Protein AF-A0A0F6W5H5-F1 (afdb_monomer)

Nearest PDB structures (foldseek):
  6rz8-assembly1_A  TM=3.008E-01  e=1.211E+00  Homo sapiens
  2bnl-assembly3_F  TM=2.979E-01  e=2.587E+00  Bacillus subtilis
  9jpk-assembly1_B  TM=2.861E-01  e=2.008E+00  Achromobacter denitrificans

pLDDT: mean 87.02, std 9.02, range [61.38, 96.31]

Secondary structure (DSSP, 8-state):
--HHHHHHHHHIIIIIHHHHHHHTTPPTT----HHHHHHHHHHHHSBGGGB-HHHHHHHHHHHHHHHS--THHHHHHHHHHHHHTTHHHHHTT-HHHHHHHHHHHHHHHHHHHHHHHHTT-

Foldseek 3Di:
DDPLLVLLVVLLVQQLCLLQVLLVVDDVPDQQDPVSLVSNLCSAQQTDPGHGSLVVLCVSVVVNCVVPNDVLSVVLNVLSVLLVVLNVVSVVVNRVSSSSSSVSSNVNSVSSVVSNVVSVD

Solvent-accessible surface area (backbone atoms only — not comparable to full-atom values): 6358 Å² total; per-residue (Å²): 133,57,68,59,36,51,37,31,47,46,44,26,54,61,31,19,48,39,38,19,54,49,26,72,75,53,57,90,92,55,85,74,50,74,67,58,46,52,50,38,48,38,28,37,56,46,18,80,96,62,36,34,35,56,60,57,42,53,71,44,47,54,63,30,41,75,76,56,71,55,74,66,56,55,55,40,49,51,43,39,52,58,38,61,73,31,48,68,47,36,73,73,62,36,65,68,40,45,51,49,40,33,52,43,23,43,53,38,26,54,52,32,48,51,57,28,49,71,55,71,110

Structure (mmCIF, N/CA/C/O backbone):
data_AF-A0A0F6W5H5-F1
#
_entry.id   AF-A0A0F6W5H5-F1
#
loop_
_atom_site.group_PDB
_atom_site.id
_atom_site.type_symbol
_atom_site.label_atom_id
_atom_site.label_alt_id
_atom_site.label_comp_id
_atom_site.label_asym_id
_atom_site.label_entity_id
_atom_site.label_seq_id
_atom_site.pdbx_PDB_ins_code
_atom_site.Cartn_x
_atom_site.Cartn_y
_atom_site.Cartn_z
_atom_site.occupancy
_atom_site.B_iso_or_equiv
_atom_site.auth_seq_id
_atom_site.auth_comp_id
_atom_site.auth_asym_id
_atom_site.auth_atom_id
_atom_site.pdbx_PDB_model_num
ATOM 1 N N . MET A 1 1 ? 12.847 9.342 -21.394 1.00 69.50 1 MET A N 1
ATOM 2 C CA . MET A 1 1 ? 12.578 8.715 -20.077 1.00 69.50 1 MET A CA 1
ATOM 3 C C . MET A 1 1 ? 12.317 7.238 -20.320 1.00 69.50 1 MET A C 1
ATOM 5 O O . MET A 1 1 ? 11.461 6.953 -21.146 1.00 69.50 1 MET A O 1
ATOM 9 N N . SER A 1 2 ? 13.074 6.326 -19.696 1.00 90.38 2 SER A N 1
ATOM 10 C CA . SER A 1 2 ? 12.871 4.879 -19.885 1.00 90.38 2 SER A CA 1
ATOM 11 C C . SER A 1 2 ? 11.501 4.439 -19.359 1.00 90.38 2 SER A C 1
ATOM 13 O O . SER A 1 2 ? 10.934 5.073 -18.464 1.00 90.38 2 SER A O 1
ATOM 15 N N . GLU A 1 3 ? 10.959 3.352 -19.906 1.00 91.81 3 GLU A N 1
ATOM 16 C CA . GLU A 1 3 ? 9.664 2.824 -19.472 1.00 91.81 3 GLU A CA 1
ATOM 17 C C . GLU A 1 3 ? 9.679 2.396 -17.997 1.00 91.81 3 GLU A C 1
ATOM 19 O O . GLU A 1 3 ? 8.769 2.755 -17.252 1.00 91.81 3 GLU A O 1
ATOM 24 N N . ALA A 1 4 ? 10.758 1.751 -17.542 1.00 91.62 4 ALA A N 1
ATOM 25 C CA . ALA A 1 4 ? 10.950 1.402 -16.134 1.00 91.62 4 ALA A CA 1
ATOM 26 C C . ALA A 1 4 ? 10.918 2.636 -15.213 1.00 91.62 4 ALA A C 1
ATOM 28 O O . ALA A 1 4 ? 10.286 2.610 -14.157 1.00 91.62 4 ALA A O 1
ATOM 29 N N . ARG A 1 5 ? 11.541 3.750 -15.627 1.00 91.56 5 ARG A N 1
ATOM 30 C CA . ARG A 1 5 ? 11.510 5.020 -14.884 1.00 91.56 5 ARG A CA 1
ATOM 31 C C . ARG A 1 5 ? 10.101 5.604 -14.822 1.00 91.56 5 ARG A C 1
ATOM 33 O O . ARG A 1 5 ? 9.686 6.073 -13.765 1.00 91.56 5 ARG A O 1
ATOM 40 N N . ARG A 1 6 ? 9.354 5.554 -15.931 1.00 94.50 6 ARG A N 1
ATOM 41 C CA . ARG A 1 6 ? 7.955 6.005 -15.981 1.00 94.50 6 ARG A CA 1
ATOM 42 C C . ARG A 1 6 ? 7.082 5.177 -15.035 1.00 94.50 6 ARG A C 1
ATOM 44 O O . ARG A 1 6 ? 6.389 5.759 -14.212 1.00 94.50 6 ARG A O 1
ATOM 51 N N . LEU A 1 7 ? 7.160 3.848 -15.110 1.00 94.50 7 LEU A N 1
ATOM 52 C CA . LEU A 1 7 ? 6.382 2.938 -14.262 1.00 94.50 7 LEU A CA 1
ATOM 53 C C . LEU A 1 7 ? 6.707 3.110 -12.774 1.00 94.50 7 LEU A C 1
ATOM 55 O O . LEU A 1 7 ? 5.791 3.194 -11.961 1.00 94.50 7 LEU A O 1
ATOM 59 N N . ALA A 1 8 ? 7.987 3.238 -12.413 1.00 92.69 8 ALA A N 1
ATOM 60 C CA . ALA A 1 8 ? 8.395 3.485 -11.030 1.00 92.69 8 ALA A CA 1
ATOM 61 C C . ALA A 1 8 ? 7.881 4.838 -10.499 1.00 92.69 8 ALA A C 1
ATOM 63 O O . ALA A 1 8 ? 7.394 4.919 -9.370 1.00 92.69 8 ALA A O 1
ATOM 64 N N . ALA A 1 9 ? 7.925 5.895 -11.319 1.00 93.06 9 ALA A N 1
ATOM 65 C CA . ALA A 1 9 ? 7.360 7.193 -10.957 1.00 93.06 9 ALA A CA 1
ATOM 66 C C . ALA A 1 9 ? 5.830 7.133 -10.797 1.00 93.06 9 ALA A C 1
ATOM 68 O O . ALA A 1 9 ? 5.291 7.718 -9.855 1.00 93.06 9 ALA A O 1
ATOM 69 N N . THR A 1 10 ? 5.134 6.398 -11.672 1.00 92.50 10 THR A N 1
ATOM 70 C CA . THR A 1 10 ? 3.685 6.178 -11.566 1.00 92.50 10 THR A CA 1
ATOM 71 C C . THR A 1 10 ? 3.328 5.366 -10.321 1.00 92.50 10 THR A C 1
ATOM 73 O O . THR A 1 10 ? 2.393 5.744 -9.628 1.00 92.50 10 THR A O 1
ATOM 76 N N . LEU A 1 11 ? 4.089 4.325 -9.966 1.00 91.81 11 LEU A N 1
ATOM 77 C CA . LEU A 1 11 ? 3.885 3.566 -8.722 1.00 91.81 11 LEU A CA 1
ATOM 78 C C . LEU A 1 11 ? 4.007 4.450 -7.479 1.00 91.81 11 LEU A C 1
ATOM 80 O O . LEU A 1 11 ? 3.132 4.434 -6.613 1.00 91.81 11 LEU A O 1
ATOM 84 N N . LEU A 1 12 ? 5.068 5.255 -7.396 1.00 93.06 12 LEU A N 1
ATOM 85 C CA . LEU A 1 12 ? 5.236 6.193 -6.288 1.00 93.06 12 LEU A CA 1
ATOM 86 C C . LEU A 1 12 ? 4.068 7.187 -6.216 1.00 93.06 12 LEU A C 1
ATOM 88 O O . LEU A 1 12 ? 3.624 7.528 -5.124 1.00 93.06 12 LEU A O 1
ATOM 92 N N . HIS A 1 13 ? 3.578 7.663 -7.360 1.00 88.75 13 HIS A N 1
ATOM 93 C CA . HIS A 1 13 ? 2.485 8.626 -7.413 1.00 88.75 13 HIS A CA 1
ATOM 94 C C . HIS A 1 13 ? 1.126 8.013 -7.048 1.00 88.75 13 HIS A C 1
ATOM 96 O O . HIS A 1 13 ? 0.442 8.541 -6.178 1.00 88.75 13 HIS A O 1
ATOM 102 N N . ASP A 1 14 ? 0.742 6.919 -7.699 1.00 88.69 14 ASP A N 1
ATOM 103 C CA . ASP A 1 14 ? -0.606 6.348 -7.617 1.00 88.69 14 ASP A CA 1
ATOM 104 C C . ASP A 1 14 ? -0.799 5.462 -6.382 1.00 88.69 14 ASP A C 1
ATOM 106 O O . ASP A 1 14 ? -1.921 5.330 -5.903 1.00 88.69 14 ASP A O 1
ATOM 110 N N . VAL A 1 15 ? 0.280 4.878 -5.853 1.00 87.06 15 VAL A N 1
ATOM 111 C CA . VAL A 1 15 ? 0.230 3.999 -4.677 1.00 87.06 15 VAL A CA 1
ATOM 112 C C . VAL A 1 15 ? 0.912 4.673 -3.496 1.00 87.06 15 VAL A C 1
ATOM 114 O O . VAL A 1 15 ? 0.258 4.971 -2.501 1.00 87.06 15 VAL A O 1
ATOM 117 N N . GLY A 1 16 ? 2.207 4.982 -3.614 1.00 84.56 16 GLY A N 1
ATOM 118 C CA . GLY A 1 16 ? 3.007 5.484 -2.491 1.00 84.56 16 GLY A CA 1
ATOM 119 C C . GLY A 1 16 ? 2.452 6.768 -1.871 1.00 84.56 16 GLY A C 1
ATOM 120 O O . GLY A 1 16 ? 2.199 6.815 -0.670 1.00 84.56 16 GLY A O 1
ATOM 121 N N . LYS A 1 17 ? 2.215 7.805 -2.684 1.00 84.06 17 LYS A N 1
ATOM 122 C CA . LYS A 1 17 ? 1.700 9.092 -2.193 1.00 84.06 17 LYS A CA 1
ATOM 123 C C . LYS A 1 17 ? 0.298 8.980 -1.608 1.00 84.06 17 LYS A C 1
ATOM 125 O O . LYS A 1 17 ? 0.042 9.640 -0.610 1.00 84.06 17 LYS A O 1
ATOM 130 N N . TYR A 1 18 ? -0.596 8.202 -2.220 1.00 80.56 18 TYR A N 1
ATOM 131 C CA . TYR A 1 18 ? -1.971 8.078 -1.733 1.00 80.56 18 TYR A CA 1
ATOM 132 C C . TYR A 1 18 ? -2.016 7.309 -0.420 1.00 80.56 18 TYR A C 1
ATOM 134 O O . TYR A 1 18 ? -2.477 7.858 0.574 1.00 80.56 18 TYR A O 1
ATOM 142 N N . VAL A 1 19 ? -1.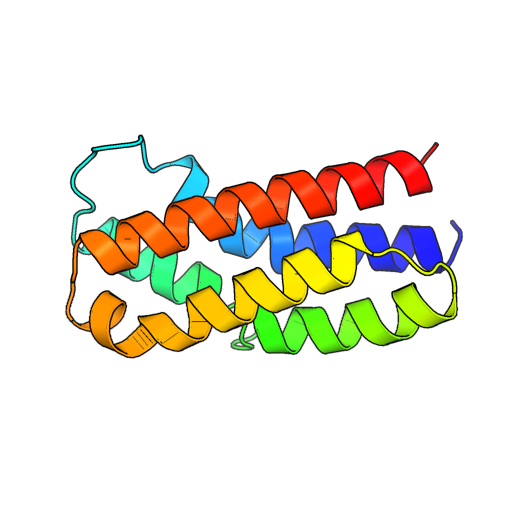422 6.116 -0.379 1.00 79.56 19 VAL A N 1
ATOM 143 C CA . VAL A 1 19 ? -1.421 5.256 0.809 1.00 79.56 19 VAL A CA 1
ATOM 144 C C . VAL A 1 19 ? -0.739 5.936 2.001 1.00 79.56 19 VAL A C 1
ATOM 146 O O . VAL A 1 19 ? -1.218 5.830 3.128 1.00 79.56 19 VAL A O 1
ATOM 149 N N . ALA A 1 20 ? 0.345 6.689 1.777 1.00 79.69 20 ALA A N 1
ATOM 150 C CA . ALA A 1 20 ? 1.046 7.368 2.864 1.00 79.69 20 ALA A CA 1
ATOM 151 C C . ALA A 1 20 ? 0.534 8.777 3.192 1.00 79.69 20 ALA A C 1
ATOM 153 O O . ALA A 1 20 ? 0.940 9.325 4.216 1.00 79.69 20 ALA A O 1
ATOM 154 N N . ARG A 1 21 ? -0.357 9.381 2.390 1.00 82.25 21 ARG A N 1
ATOM 155 C CA . ARG A 1 21 ? -0.826 10.763 2.604 1.00 82.25 21 ARG A CA 1
ATOM 156 C C . ARG A 1 21 ? -1.371 10.964 4.011 1.00 82.25 21 ARG A C 1
ATOM 158 O O . ARG A 1 21 ? -0.915 11.863 4.715 1.00 82.25 21 ARG A O 1
ATOM 165 N N . THR A 1 22 ? -2.306 10.117 4.427 1.00 70.06 22 THR A N 1
ATOM 166 C CA . THR A 1 22 ? -2.851 10.191 5.784 1.00 70.06 22 THR A CA 1
ATOM 167 C C . THR A 1 22 ? -1.898 9.581 6.814 1.00 70.06 22 THR A C 1
ATOM 169 O O . THR A 1 22 ? -1.742 10.134 7.899 1.00 70.06 22 THR A O 1
ATOM 172 N N . ALA A 1 23 ? -1.166 8.519 6.464 1.00 76.62 23 ALA A N 1
ATOM 173 C CA . ALA A 1 23 ? -0.226 7.874 7.381 1.00 76.62 23 ALA A CA 1
ATOM 174 C C . ALA A 1 23 ? 0.927 8.788 7.843 1.00 76.62 23 ALA A C 1
ATOM 176 O O . ALA A 1 23 ? 1.394 8.658 8.970 1.00 76.62 23 ALA A O 1
ATOM 177 N N . ARG A 1 24 ? 1.371 9.743 7.014 1.00 76.50 24 ARG A N 1
ATOM 178 C CA . ARG A 1 24 ? 2.398 10.739 7.382 1.00 76.50 24 ARG A CA 1
ATOM 179 C C . ARG A 1 24 ? 1.927 11.744 8.430 1.00 76.50 24 ARG A C 1
ATOM 181 O O . ARG A 1 24 ? 2.761 12.326 9.116 1.00 76.50 24 ARG A O 1
ATOM 188 N N . ASN A 1 25 ? 0.617 11.954 8.539 1.00 70.12 25 ASN A N 1
ATOM 189 C CA . ASN A 1 25 ? 0.031 12.863 9.522 1.00 70.12 25 ASN A CA 1
ATOM 190 C C . ASN A 1 25 ? -0.212 12.179 10.874 1.00 70.12 25 ASN A C 1
ATOM 192 O O . ASN A 1 25 ? -0.536 12.854 11.848 1.00 70.12 25 ASN A O 1
ATOM 196 N N . LEU A 1 26 ? -0.034 10.858 10.944 1.00 69.50 26 LEU A N 1
ATOM 197 C CA . LEU A 1 26 ? -0.192 10.073 12.158 1.00 69.50 26 LEU A CA 1
ATOM 198 C C . LEU A 1 26 ? 1.166 9.891 12.836 1.00 69.50 26 LEU A C 1
ATOM 200 O O . LEU A 1 26 ? 2.082 9.289 12.273 1.00 69.50 26 LEU A O 1
ATOM 204 N N . ARG A 1 27 ? 1.304 10.411 14.059 1.00 65.88 27 ARG A N 1
ATOM 205 C CA . ARG A 1 27 ? 2.463 10.104 14.905 1.00 65.88 27 ARG A CA 1
ATOM 206 C C . ARG A 1 27 ? 2.296 8.717 15.518 1.00 65.88 27 ARG A C 1
ATOM 208 O O . ARG A 1 27 ? 1.181 8.293 15.825 1.00 65.88 27 ARG A O 1
ATOM 215 N N . ASP A 1 28 ? 3.407 8.023 15.740 1.00 65.12 28 ASP A N 1
ATOM 216 C CA . ASP A 1 28 ? 3.378 6.748 16.456 1.00 65.12 28 ASP A CA 1
ATOM 217 C C . ASP A 1 28 ? 2.799 6.952 17.864 1.00 65.12 28 ASP A C 1
ATOM 219 O O . ASP A 1 28 ? 3.200 7.865 18.585 1.00 65.12 28 ASP A O 1
ATOM 223 N N . GLY A 1 29 ? 1.817 6.126 18.233 1.00 62.44 29 GLY A N 1
ATOM 224 C CA . GLY A 1 29 ? 1.123 6.214 19.523 1.00 62.44 29 GLY A CA 1
ATOM 225 C C . GLY A 1 29 ? 0.061 7.316 19.624 1.00 62.44 29 GLY A C 1
ATOM 226 O O . GLY A 1 29 ? -0.584 7.432 20.663 1.00 62.44 29 GLY A O 1
ATOM 227 N N . GLN A 1 30 ? -0.163 8.108 18.571 1.00 69.44 30 GLN A N 1
ATOM 228 C CA . GLN A 1 30 ? -1.262 9.069 18.547 1.00 69.44 30 GLN A CA 1
ATOM 229 C C . GLN A 1 30 ? -2.593 8.339 18.345 1.00 69.44 30 GLN A C 1
ATOM 231 O O . GLN A 1 30 ? -2.713 7.495 17.455 1.00 69.44 30 GLN A O 1
ATOM 236 N N . MET A 1 31 ? -3.601 8.679 19.155 1.00 69.12 31 MET A N 1
ATOM 237 C CA . MET A 1 31 ? -4.964 8.219 18.897 1.00 69.12 31 MET A CA 1
ATOM 238 C C . MET A 1 31 ? -5.418 8.727 17.531 1.00 69.12 31 MET A C 1
ATOM 240 O O . MET A 1 31 ? -5.351 9.923 17.242 1.00 69.12 31 MET A O 1
ATOM 244 N N . ILE A 1 32 ? -5.869 7.796 16.700 1.00 72.69 32 ILE A N 1
ATOM 245 C CA . ILE A 1 32 ? -6.429 8.086 15.388 1.00 72.69 32 ILE A CA 1
ATOM 246 C C . ILE A 1 32 ? -7.900 8.405 15.626 1.00 72.69 32 ILE A C 1
ATOM 248 O O . ILE A 1 32 ? -8.679 7.512 15.954 1.00 72.69 32 ILE A O 1
ATOM 252 N N . ASP A 1 33 ? -8.271 9.681 15.526 1.00 78.88 33 ASP A N 1
ATOM 253 C CA . ASP A 1 33 ? -9.680 10.056 15.600 1.00 78.88 33 ASP A CA 1
ATOM 254 C C . ASP A 1 33 ? -10.459 9.537 14.376 1.00 78.88 33 ASP A C 1
ATOM 256 O O . ASP A 1 33 ? -9.887 9.125 13.360 1.00 78.88 33 ASP A O 1
ATOM 260 N N . GLY A 1 34 ? -11.792 9.546 14.468 1.00 77.69 34 GLY A N 1
ATOM 261 C CA . GLY A 1 34 ? -12.655 9.009 13.414 1.00 77.69 34 GLY A CA 1
ATOM 262 C C . GLY A 1 34 ? -12.485 9.698 12.055 1.00 77.69 34 GLY A C 1
ATOM 263 O O . GLY A 1 34 ? -12.671 9.057 11.018 1.00 77.69 34 GLY A O 1
ATOM 264 N N . LEU A 1 35 ? -12.078 10.973 12.029 1.00 81.44 35 LEU A N 1
ATOM 265 C CA . LEU A 1 35 ? -11.841 11.699 10.785 1.00 81.44 35 LEU A CA 1
ATOM 266 C C . LEU A 1 35 ? -10.558 11.200 10.114 1.00 81.44 35 LEU A C 1
ATOM 268 O O . LEU A 1 35 ? -10.600 10.821 8.942 1.00 81.44 35 LEU A O 1
ATOM 272 N N . PHE A 1 36 ? -9.448 11.114 10.852 1.00 79.88 36 PHE A N 1
ATOM 273 C CA . PHE A 1 36 ? -8.195 10.567 10.328 1.00 79.88 36 PHE A CA 1
ATOM 274 C C . PHE A 1 36 ? -8.328 9.097 9.927 1.00 79.88 36 PHE A C 1
ATOM 276 O O . PHE A 1 36 ? -7.784 8.706 8.894 1.00 79.88 36 PHE A O 1
ATOM 283 N N . ALA A 1 37 ? -9.088 8.298 10.682 1.00 80.44 37 ALA A N 1
ATOM 284 C CA . ALA A 1 37 ? -9.391 6.920 10.309 1.00 80.44 37 ALA A CA 1
ATOM 285 C C . ALA A 1 37 ? -10.119 6.870 8.958 1.00 80.44 37 ALA A C 1
ATOM 287 O O . ALA A 1 37 ? -9.676 6.178 8.045 1.00 80.44 37 ALA A O 1
ATOM 288 N N . SER A 1 38 ? -11.180 7.665 8.778 1.00 83.88 38 SER A N 1
ATOM 289 C CA . SER A 1 38 ? -11.933 7.699 7.516 1.00 83.88 38 SER A CA 1
ATOM 290 C C . SER A 1 38 ? -11.079 8.136 6.317 1.00 83.88 38 SER A C 1
ATOM 292 O O . SER A 1 38 ? -11.171 7.545 5.239 1.00 83.88 38 SER A O 1
ATOM 294 N N . MET A 1 39 ? -10.195 9.121 6.510 1.00 84.88 39 MET A N 1
ATOM 295 C CA . MET A 1 39 ? -9.276 9.588 5.472 1.00 84.88 39 MET A CA 1
ATOM 296 C C . MET A 1 39 ? -8.238 8.525 5.111 1.00 84.88 39 MET A C 1
ATOM 298 O O . MET A 1 39 ? -7.998 8.299 3.928 1.00 84.88 39 MET A O 1
ATOM 302 N N . LEU A 1 40 ? -7.672 7.832 6.105 1.00 83.00 40 LEU A N 1
ATOM 303 C CA . LEU A 1 40 ? -6.713 6.747 5.889 1.00 83.00 40 LEU A CA 1
ATOM 304 C C . LEU A 1 40 ? -7.352 5.593 5.116 1.00 83.00 40 LEU A C 1
ATOM 306 O O . LEU A 1 40 ? -6.765 5.085 4.164 1.00 83.00 40 LEU A O 1
ATOM 310 N N . LEU A 1 41 ? -8.567 5.200 5.501 1.00 85.38 41 LEU A N 1
ATOM 311 C CA . LEU A 1 41 ? -9.305 4.134 4.832 1.00 85.38 41 LEU A CA 1
ATOM 312 C C . LEU A 1 41 ? -9.620 4.505 3.380 1.00 85.38 41 LEU A C 1
ATOM 314 O O . LEU A 1 41 ? -9.419 3.683 2.491 1.00 85.38 41 LEU A O 1
ATOM 318 N N . ARG A 1 42 ? -10.037 5.747 3.111 1.00 86.06 42 ARG A N 1
ATOM 319 C CA . ARG A 1 42 ? -10.242 6.236 1.740 1.00 86.06 42 ARG A CA 1
ATOM 320 C C . ARG A 1 42 ? -8.937 6.240 0.938 1.00 86.06 42 ARG A C 1
ATOM 322 O O . ARG A 1 42 ? -8.908 5.780 -0.195 1.00 86.06 42 ARG A O 1
ATOM 329 N N . ASP A 1 43 ? -7.843 6.689 1.541 1.00 83.38 43 ASP A N 1
ATOM 330 C CA . ASP A 1 43 ? -6.516 6.743 0.917 1.00 83.38 43 ASP A CA 1
ATOM 331 C C . ASP A 1 43 ? -5.933 5.373 0.546 1.00 83.38 43 ASP A C 1
ATOM 333 O O . ASP A 1 43 ? -5.040 5.299 -0.298 1.00 83.38 43 ASP A O 1
ATOM 337 N N . VAL A 1 44 ? -6.425 4.301 1.166 1.00 80.94 44 VAL A N 1
ATOM 338 C CA . VAL A 1 44 ? -5.959 2.924 0.965 1.00 80.94 44 VAL A CA 1
ATOM 339 C C . VAL A 1 44 ? -6.935 2.109 0.112 1.00 80.94 44 VAL A C 1
ATOM 341 O O . VAL A 1 44 ? -6.521 1.404 -0.815 1.00 80.94 44 VAL A O 1
ATOM 344 N N . TYR A 1 45 ? -8.229 2.198 0.414 1.00 79.50 45 TYR A N 1
ATOM 345 C CA . TYR A 1 45 ? -9.269 1.353 -0.176 1.00 79.50 45 TYR A CA 1
ATOM 346 C C . TYR A 1 45 ? -10.032 2.029 -1.317 1.00 79.50 45 TYR A C 1
ATOM 348 O O . TYR A 1 45 ? -10.616 1.335 -2.146 1.00 79.50 45 TYR A O 1
ATOM 356 N N . GLU A 1 46 ? -9.989 3.358 -1.399 1.00 76.50 46 GLU A N 1
ATOM 357 C CA . GLU A 1 46 ? -10.657 4.180 -2.415 1.00 76.50 46 GLU A CA 1
ATOM 358 C C . GLU A 1 46 ? -9.628 5.099 -3.111 1.00 76.50 46 GLU A C 1
ATOM 360 O O . GLU A 1 46 ? -9.831 6.308 -3.250 1.00 76.50 46 GLU A O 1
ATOM 365 N N . THR A 1 47 ? -8.488 4.535 -3.528 1.00 68.75 47 THR A N 1
ATOM 366 C CA . THR A 1 47 ? -7.394 5.268 -4.202 1.00 68.75 47 THR A CA 1
ATOM 367 C C . THR A 1 47 ? -7.805 5.796 -5.586 1.00 68.75 47 THR A C 1
ATOM 369 O O . THR A 1 47 ? -8.985 5.819 -5.930 1.00 68.75 47 THR A O 1
ATOM 372 N N . TYR A 1 48 ? -6.855 6.285 -6.396 1.00 61.38 48 TYR A N 1
ATOM 373 C CA . TYR A 1 48 ? -7.108 6.960 -7.678 1.00 61.38 48 TYR A CA 1
ATOM 374 C C . TYR A 1 48 ? -8.226 6.291 -8.509 1.00 61.38 48 TYR A C 1
ATOM 376 O O . TYR A 1 48 ? -8.086 5.160 -8.968 1.00 61.38 48 TYR A O 1
ATOM 384 N N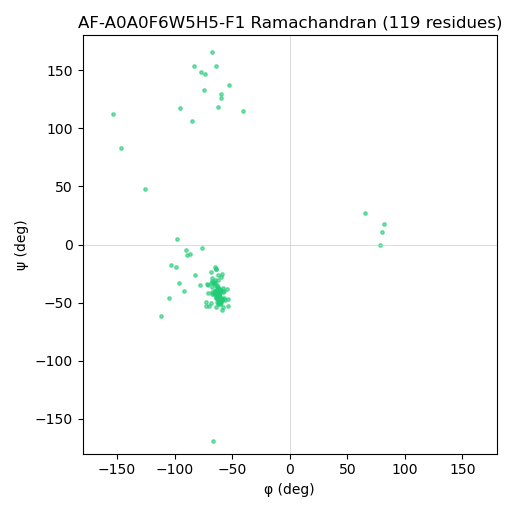 . ARG A 1 49 ? -9.334 7.025 -8.712 1.00 67.00 49 ARG A N 1
ATOM 385 C CA . ARG A 1 49 ? -10.560 6.587 -9.419 1.00 67.00 49 ARG A CA 1
ATOM 386 C C . ARG A 1 49 ? -11.360 5.457 -8.745 1.00 67.00 49 A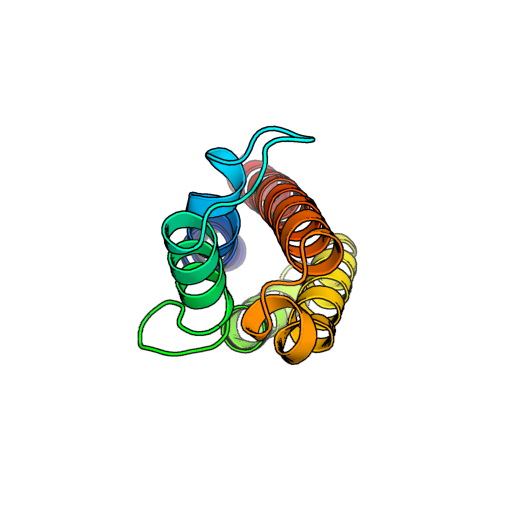RG A C 1
ATOM 388 O O . ARG A 1 49 ? -12.075 4.735 -9.431 1.00 67.00 49 ARG A O 1
ATOM 395 N N . GLY A 1 50 ? -11.278 5.319 -7.422 1.00 70.81 50 GLY A N 1
ATOM 396 C CA . GLY A 1 50 ? -12.032 4.322 -6.653 1.00 70.81 50 GLY A CA 1
ATOM 397 C C . GLY A 1 50 ? -11.422 2.918 -6.676 1.00 70.81 50 GLY A C 1
ATOM 398 O O . GLY A 1 50 ? -12.071 1.966 -6.253 1.00 70.81 50 GLY A O 1
ATOM 399 N N . ALA A 1 51 ? -10.189 2.773 -7.171 1.00 80.00 51 ALA A N 1
ATOM 400 C CA . ALA A 1 51 ? -9.467 1.506 -7.141 1.00 80.00 51 ALA A CA 1
ATOM 401 C C . ALA A 1 51 ? -8.781 1.295 -5.785 1.00 80.00 51 ALA A C 1
ATOM 403 O O . ALA A 1 51 ? -8.397 2.250 -5.115 1.00 80.00 51 ALA A O 1
ATOM 404 N N . ARG A 1 52 ? -8.547 0.043 -5.393 1.00 88.00 52 ARG A N 1
ATOM 405 C CA . ARG A 1 52 ? -7.710 -0.273 -4.226 1.00 88.00 52 ARG A CA 1
ATOM 406 C C . ARG A 1 52 ? -6.234 -0.049 -4.544 1.00 88.00 52 ARG A C 1
ATOM 408 O O . ARG A 1 52 ? -5.796 -0.333 -5.661 1.00 88.00 52 ARG A O 1
ATOM 415 N N . ALA A 1 53 ? -5.456 0.369 -3.546 1.00 88.56 53 ALA A N 1
ATOM 416 C CA . ALA A 1 53 ? -4.012 0.543 -3.693 1.00 88.56 53 ALA A CA 1
ATOM 417 C C . ALA A 1 53 ? -3.322 -0.752 -4.153 1.00 88.56 53 ALA A C 1
ATOM 419 O O . ALA A 1 53 ? -2.441 -0.717 -5.010 1.00 88.56 53 ALA A O 1
ATOM 420 N N . SER A 1 54 ? -3.759 -1.897 -3.619 1.00 91.38 54 SER A N 1
ATOM 421 C CA . SER A 1 54 ? -3.268 -3.230 -3.982 1.00 91.38 54 SER A CA 1
ATOM 422 C C . SER A 1 54 ? -3.546 -3.582 -5.443 1.00 91.38 54 SER A C 1
ATOM 424 O O . SER A 1 54 ? -2.642 -4.024 -6.150 1.00 91.38 54 SER A O 1
ATOM 426 N N . ALA A 1 55 ? -4.758 -3.313 -5.930 1.00 91.69 55 ALA A N 1
ATOM 427 C CA . ALA A 1 55 ? -5.112 -3.524 -7.332 1.00 91.69 55 ALA A CA 1
ATOM 428 C C . ALA A 1 55 ? -4.265 -2.640 -8.259 1.00 91.69 55 ALA A C 1
ATOM 430 O O . ALA A 1 55 ? -3.647 -3.134 -9.204 1.00 91.69 55 ALA A O 1
ATOM 431 N N . ARG A 1 56 ? -4.159 -1.343 -7.939 1.00 91.31 56 ARG A N 1
ATOM 432 C CA . ARG A 1 56 ? -3.371 -0.395 -8.732 1.00 91.31 56 ARG A CA 1
ATOM 433 C C . ARG A 1 56 ? -1.879 -0.730 -8.731 1.00 91.31 56 ARG A C 1
ATOM 435 O O . ARG A 1 56 ? -1.203 -0.554 -9.744 1.00 91.31 56 ARG A O 1
ATOM 442 N N . PHE A 1 57 ? -1.365 -1.230 -7.610 1.00 94.06 57 PHE A N 1
ATOM 443 C CA . PHE A 1 57 ? 0.002 -1.717 -7.513 1.00 94.06 57 PHE A CA 1
ATOM 444 C C . PHE A 1 57 ? 0.253 -2.876 -8.479 1.00 94.06 57 PHE A C 1
ATOM 446 O O . PHE A 1 57 ? 1.207 -2.804 -9.246 1.00 94.06 57 PHE A O 1
ATOM 453 N N . GLU A 1 58 ? -0.595 -3.908 -8.504 1.00 94.00 58 GLU A N 1
ATOM 454 C CA . GLU A 1 58 ? -0.382 -5.075 -9.376 1.00 94.00 58 GLU A CA 1
ATOM 455 C C . GLU A 1 58 ? -0.396 -4.717 -10.868 1.00 94.00 58 GLU A C 1
ATOM 457 O O . GLU A 1 58 ? 0.402 -5.257 -11.640 1.00 94.00 58 GLU A O 1
ATOM 462 N N . GLU A 1 59 ? -1.254 -3.776 -11.275 1.00 93.25 59 GLU A N 1
ATOM 463 C CA . GLU A 1 59 ? -1.308 -3.269 -12.653 1.00 93.25 59 GLU A CA 1
ATOM 464 C C . GLU A 1 59 ? 0.028 -2.674 -13.116 1.00 93.25 59 GLU A C 1
ATOM 466 O O . GLU A 1 59 ? 0.415 -2.835 -14.273 1.00 93.25 59 GLU A O 1
ATOM 471 N N . LEU A 1 60 ? 0.735 -1.983 -12.219 1.00 93.06 60 LEU A N 1
ATOM 472 C CA . LEU A 1 60 ? 1.968 -1.260 -12.533 1.00 93.06 60 LEU A CA 1
ATOM 473 C C . LEU A 1 60 ? 3.232 -2.071 -12.214 1.00 93.06 60 LEU A C 1
ATOM 475 O O . LEU A 1 60 ? 4.238 -1.958 -12.917 1.00 93.06 60 LEU A O 1
ATOM 479 N N . ALA A 1 61 ? 3.193 -2.897 -11.168 1.00 94.56 61 ALA A N 1
ATOM 480 C CA . ALA A 1 61 ? 4.317 -3.707 -10.717 1.00 94.56 61 ALA A CA 1
ATOM 481 C C . ALA A 1 61 ? 4.614 -4.854 -11.684 1.00 94.56 61 ALA A C 1
ATOM 483 O O . ALA A 1 61 ? 5.781 -5.164 -11.905 1.00 94.56 61 ALA A O 1
ATOM 484 N N . ARG A 1 62 ? 3.588 -5.449 -12.312 1.00 94.31 62 ARG A N 1
ATOM 485 C CA . ARG A 1 62 ? 3.768 -6.530 -13.293 1.00 94.31 62 ARG A CA 1
ATOM 486 C C . ARG A 1 62 ? 4.633 -6.115 -14.495 1.00 94.31 62 ARG A C 1
ATOM 488 O O . ARG A 1 62 ? 5.644 -6.779 -14.725 1.00 94.31 62 ARG A O 1
ATOM 495 N N . PRO A 1 63 ? 4.305 -5.051 -15.255 1.00 94.69 63 PRO A N 1
ATOM 496 C CA . PRO A 1 63 ? 5.159 -4.618 -16.360 1.00 94.69 63 PRO A CA 1
ATOM 497 C C . PRO A 1 63 ? 6.515 -4.093 -15.872 1.00 94.6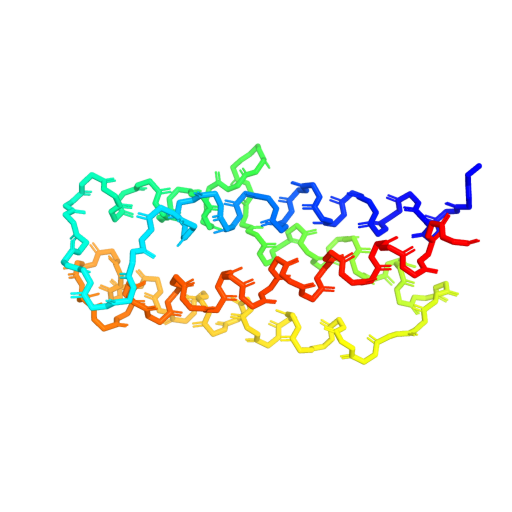9 63 PRO A C 1
ATOM 499 O O . PRO A 1 63 ? 7.520 -4.306 -16.543 1.00 94.69 63 PRO A O 1
ATOM 502 N N . LEU A 1 64 ? 6.584 -3.465 -14.691 1.00 93.44 64 LEU A N 1
ATOM 503 C CA . LEU A 1 64 ? 7.861 -3.003 -14.143 1.00 93.44 64 LEU A CA 1
ATOM 504 C C . LEU A 1 64 ? 8.803 -4.172 -13.832 1.00 93.44 64 LEU A C 1
ATOM 506 O O . LEU A 1 64 ? 9.966 -4.118 -14.219 1.00 93.44 64 LEU A O 1
ATOM 510 N N . ALA A 1 65 ? 8.310 -5.225 -13.180 1.00 93.94 65 ALA A N 1
ATOM 511 C CA . ALA A 1 65 ? 9.099 -6.403 -12.833 1.00 93.94 65 ALA A CA 1
ATOM 512 C C . ALA A 1 65 ? 9.577 -7.173 -14.073 1.00 93.94 65 ALA A C 1
ATOM 514 O O . ALA A 1 65 ? 10.661 -7.745 -14.046 1.00 93.94 65 ALA A O 1
ATOM 515 N N . ALA A 1 66 ? 8.811 -7.149 -15.170 1.00 94.50 66 ALA A N 1
ATOM 516 C CA . ALA A 1 66 ? 9.226 -7.749 -16.438 1.00 94.50 66 ALA A CA 1
ATOM 517 C C . ALA A 1 66 ? 10.415 -7.015 -17.088 1.00 94.50 66 ALA A C 1
ATOM 519 O O . ALA A 1 66 ? 11.223 -7.637 -17.769 1.00 94.50 66 ALA A O 1
ATOM 520 N N . ILE A 1 67 ? 10.524 -5.699 -16.876 1.00 93.81 67 ILE A N 1
ATOM 521 C CA . ILE A 1 67 ? 11.586 -4.861 -17.454 1.00 93.81 67 ILE A CA 1
ATOM 522 C C . ILE A 1 67 ? 12.794 -4.762 -16.512 1.00 93.81 67 ILE A C 1
ATOM 524 O O . ILE A 1 67 ? 13.938 -4.752 -16.956 1.00 93.81 67 ILE A O 1
ATOM 528 N N . ALA A 1 68 ? 12.541 -4.637 -15.210 1.00 92.00 68 ALA A N 1
ATOM 529 C CA . ALA A 1 68 ? 13.547 -4.406 -14.182 1.00 92.00 68 ALA A CA 1
ATOM 530 C C . ALA A 1 68 ? 13.134 -5.107 -12.873 1.00 92.00 68 ALA A C 1
ATOM 532 O O . ALA A 1 68 ? 12.553 -4.449 -11.996 1.00 92.00 68 ALA A O 1
ATOM 533 N N . PRO A 1 69 ? 13.421 -6.419 -12.743 1.00 92.94 69 PRO A N 1
ATOM 534 C CA . PRO A 1 69 ? 13.109 -7.202 -11.551 1.00 92.94 69 PRO A CA 1
ATOM 535 C C . PRO A 1 69 ? 13.649 -6.552 -10.275 1.00 92.94 69 PRO A C 1
ATOM 537 O O . PRO A 1 69 ? 14.774 -6.054 -10.245 1.00 92.94 69 PRO A O 1
ATOM 540 N N . ASP A 1 70 ? 12.840 -6.550 -9.216 1.00 93.88 70 ASP A N 1
ATOM 541 C CA . ASP A 1 70 ? 13.186 -5.922 -7.942 1.00 93.88 70 ASP A CA 1
ATOM 542 C C . ASP A 1 70 ? 12.430 -6.612 -6.807 1.00 93.88 70 ASP A C 1
ATOM 544 O O . ASP A 1 70 ? 11.206 -6.506 -6.725 1.00 93.88 70 ASP A O 1
ATOM 548 N N . ALA A 1 71 ? 13.154 -7.313 -5.932 1.00 94.38 71 ALA A N 1
ATOM 549 C CA . ALA A 1 71 ? 12.563 -8.064 -4.821 1.00 94.38 71 ALA A CA 1
ATOM 550 C C . ALA A 1 71 ? 11.749 -7.170 -3.870 1.00 94.38 71 ALA A C 1
ATOM 552 O O . ALA A 1 71 ? 10.785 -7.619 -3.255 1.00 94.38 71 ALA A O 1
ATOM 553 N N . ARG A 1 72 ? 12.061 -5.868 -3.811 1.00 95.88 72 ARG A N 1
ATOM 554 C CA . ARG A 1 72 ? 11.308 -4.904 -2.999 1.00 95.88 72 ARG A CA 1
ATOM 555 C C . ARG A 1 72 ? 9.858 -4.738 -3.468 1.00 95.88 72 ARG A C 1
ATOM 557 O O . ARG A 1 72 ? 9.018 -4.284 -2.696 1.00 95.88 72 ARG A O 1
ATOM 564 N N . LEU A 1 73 ? 9.535 -5.091 -4.717 1.00 95.25 73 LEU A N 1
ATOM 565 C CA . LEU A 1 73 ? 8.147 -5.111 -5.193 1.00 95.25 73 LEU A CA 1
ATOM 566 C C . LEU A 1 73 ? 7.335 -6.226 -4.516 1.00 95.25 73 LEU A C 1
ATOM 568 O O . LEU A 1 73 ? 6.154 -6.025 -4.234 1.00 95.25 73 LEU A O 1
ATOM 572 N N . ASP A 1 74 ? 7.951 -7.363 -4.187 1.00 95.50 74 ASP A N 1
ATOM 573 C CA . ASP A 1 74 ? 7.278 -8.443 -3.458 1.00 95.50 74 ASP A CA 1
ATOM 574 C C . ASP A 1 74 ? 7.031 -8.069 -1.987 1.00 95.50 74 ASP A C 1
ATOM 576 O O . ASP A 1 74 ? 5.975 -8.391 -1.429 1.00 95.50 74 ASP A O 1
ATOM 580 N N . ASP A 1 75 ? 7.936 -7.296 -1.381 1.00 95.19 75 ASP A N 1
ATOM 581 C CA . ASP A 1 75 ? 7.725 -6.721 -0.047 1.00 95.19 75 ASP A CA 1
ATOM 582 C C . ASP A 1 75 ? 6.530 -5.756 -0.038 1.00 95.19 75 ASP A C 1
ATOM 584 O O . ASP A 1 75 ? 5.658 -5.839 0.832 1.00 95.19 75 ASP A O 1
ATOM 588 N N . VAL A 1 76 ? 6.444 -4.861 -1.032 1.00 95.38 76 VAL A N 1
ATOM 589 C CA . VAL A 1 76 ? 5.309 -3.931 -1.174 1.00 95.38 76 VAL A CA 1
ATOM 590 C C . VAL A 1 76 ? 4.001 -4.696 -1.376 1.00 95.38 76 VAL A C 1
ATOM 592 O O . VAL A 1 76 ? 3.009 -4.387 -0.712 1.00 95.38 76 VAL A O 1
ATOM 595 N N . ARG A 1 77 ? 3.999 -5.734 -2.221 1.00 95.75 77 ARG A N 1
ATOM 596 C CA . ARG A 1 77 ? 2.842 -6.623 -2.410 1.00 95.75 77 ARG A CA 1
ATOM 597 C C . ARG A 1 77 ? 2.385 -7.239 -1.090 1.00 95.75 77 ARG A C 1
ATOM 599 O O . ARG A 1 77 ? 1.193 -7.233 -0.785 1.00 95.75 77 ARG A O 1
ATOM 606 N N . THR A 1 78 ? 3.323 -7.767 -0.310 1.00 96.31 78 THR A N 1
ATOM 607 C CA . THR A 1 78 ? 3.034 -8.413 0.976 1.00 96.31 78 THR A CA 1
ATOM 608 C C . THR A 1 78 ? 2.400 -7.431 1.958 1.00 96.31 78 THR A C 1
ATOM 610 O O . THR A 1 78 ? 1.383 -7.748 2.575 1.00 96.31 78 THR A O 1
ATOM 613 N N . ARG A 1 79 ? 2.931 -6.207 2.047 1.00 95.31 79 ARG A N 1
ATOM 614 C CA . ARG A 1 79 ? 2.376 -5.149 2.906 1.00 95.31 79 ARG A CA 1
ATOM 615 C C . ARG A 1 79 ? 0.984 -4.709 2.468 1.00 95.31 79 ARG A C 1
ATOM 617 O O . ARG A 1 79 ? 0.106 -4.576 3.311 1.00 95.31 79 ARG A O 1
ATOM 624 N N . LEU A 1 80 ? 0.751 -4.540 1.166 1.00 94.31 80 LEU A N 1
ATOM 625 C CA . LEU A 1 80 ? -0.570 -4.185 0.639 1.00 94.31 80 LEU A CA 1
ATOM 626 C C . LEU A 1 80 ? -1.618 -5.264 0.947 1.00 94.31 80 LEU A C 1
ATOM 628 O O . LEU A 1 80 ? -2.723 -4.933 1.363 1.00 94.31 80 LEU A O 1
ATOM 632 N N . ARG A 1 81 ? -1.260 -6.550 0.847 1.00 95.00 81 ARG A N 1
ATOM 633 C CA . ARG A 1 81 ? -2.144 -7.652 1.270 1.00 95.00 81 ARG A CA 1
ATOM 634 C C . ARG A 1 81 ? -2.411 -7.645 2.772 1.00 95.00 81 ARG A C 1
ATOM 636 O O . ARG A 1 81 ? -3.530 -7.911 3.196 1.00 95.00 81 ARG A O 1
ATOM 643 N N . ALA A 1 82 ? -1.393 -7.348 3.577 1.00 95.06 82 ALA A N 1
ATOM 644 C CA . ALA A 1 82 ? -1.542 -7.247 5.024 1.00 95.06 82 ALA A CA 1
ATOM 645 C C . ALA A 1 82 ? -2.430 -6.056 5.426 1.00 95.06 82 ALA A C 1
ATOM 647 O O . ALA A 1 82 ? -3.154 -6.134 6.416 1.00 95.06 82 ALA A O 1
ATOM 648 N N . ILE A 1 83 ? -2.387 -4.960 4.667 1.00 92.25 83 ILE A N 1
ATOM 649 C CA . ILE A 1 83 ? -3.326 -3.846 4.802 1.00 92.25 83 ILE A CA 1
ATOM 650 C C . ILE A 1 83 ? -4.742 -4.321 4.457 1.00 92.25 83 ILE A C 1
ATOM 652 O O . ILE A 1 83 ? -5.612 -4.219 5.314 1.00 92.25 83 ILE A O 1
ATOM 656 N N . ASP A 1 84 ? -4.950 -4.926 3.282 1.00 93.25 84 ASP A N 1
ATOM 657 C CA . ASP A 1 84 ? -6.263 -5.426 2.841 1.00 93.25 84 ASP A CA 1
ATOM 658 C C . ASP A 1 84 ? -6.904 -6.396 3.848 1.00 93.25 84 ASP A C 1
ATOM 660 O O . ASP A 1 84 ? -8.105 -6.330 4.105 1.00 93.25 84 ASP A O 1
ATOM 664 N N . ALA A 1 85 ? -6.105 -7.263 4.476 1.00 95.12 85 ALA A N 1
ATOM 665 C CA . ALA A 1 85 ? -6.578 -8.202 5.493 1.00 95.12 85 ALA A CA 1
ATOM 666 C C . ALA A 1 85 ? -7.107 -7.526 6.774 1.00 95.12 85 ALA A C 1
ATOM 668 O O . ALA A 1 85 ? -7.847 -8.153 7.526 1.00 95.12 85 ALA A 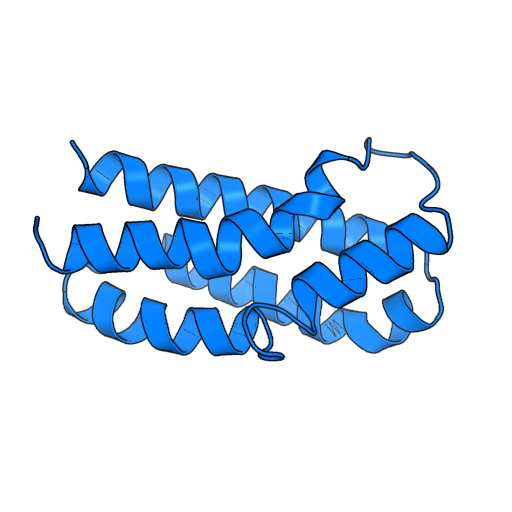O 1
ATOM 669 N N . ARG A 1 86 ? -6.744 -6.262 7.027 1.00 94.12 86 ARG A N 1
ATOM 670 C CA . ARG A 1 86 ? -7.151 -5.482 8.210 1.00 94.12 86 ARG A CA 1
ATOM 671 C C . ARG A 1 86 ? -8.334 -4.556 7.940 1.00 94.12 86 ARG A C 1
ATOM 673 O O . ARG A 1 86 ? -8.698 -3.773 8.814 1.00 94.12 86 ARG A O 1
ATOM 680 N N . GLU A 1 87 ? -8.927 -4.603 6.745 1.00 92.81 87 GLU A N 1
ATOM 681 C CA . GLU A 1 87 ? -9.994 -3.680 6.346 1.00 92.81 87 GLU A CA 1
ATOM 682 C C . GLU A 1 87 ? -11.187 -3.714 7.308 1.00 92.81 87 GLU A C 1
ATOM 684 O O . GLU A 1 87 ? -11.670 -2.656 7.710 1.00 92.81 87 GLU A O 1
ATOM 689 N N . ALA A 1 88 ? -11.645 -4.907 7.694 1.00 92.06 88 ALA A N 1
ATOM 690 C CA . ALA A 1 88 ? -12.800 -5.062 8.575 1.00 92.06 88 ALA A CA 1
ATOM 691 C C . ALA A 1 88 ? -12.553 -4.428 9.954 1.00 92.06 88 ALA A C 1
ATOM 693 O O . ALA A 1 88 ? -13.332 -3.578 10.385 1.00 92.06 88 ALA A O 1
ATOM 694 N N . ASP A 1 89 ? -11.434 -4.774 10.593 1.00 92.12 89 ASP A N 1
ATOM 695 C CA . ASP A 1 89 ? -11.060 -4.258 11.914 1.00 92.12 89 ASP A CA 1
ATOM 696 C C . ASP A 1 89 ? -10.848 -2.739 11.880 1.00 92.12 89 ASP A C 1
ATOM 698 O O . ASP A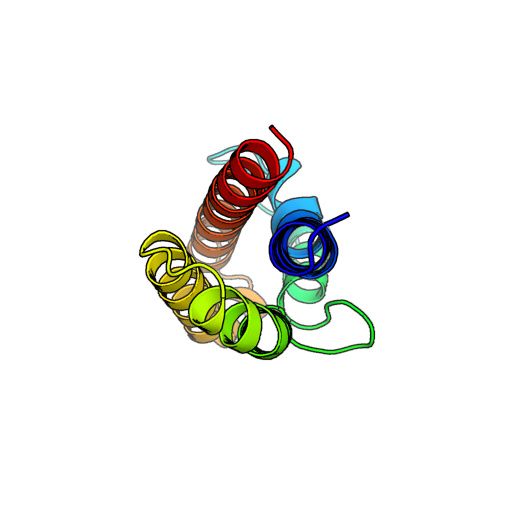 1 89 ? -11.343 -1.999 12.729 1.00 92.12 89 ASP A O 1
ATOM 702 N N . ALA A 1 90 ? -10.178 -2.238 10.840 1.00 89.00 90 ALA A N 1
ATOM 703 C CA . ALA A 1 90 ? -9.928 -0.813 10.682 1.00 89.00 90 ALA A CA 1
ATOM 704 C C . ALA A 1 90 ? -11.218 -0.015 10.420 1.00 89.00 90 ALA A C 1
ATOM 706 O O . ALA A 1 90 ? -11.372 1.088 10.947 1.00 89.00 90 ALA A O 1
ATOM 707 N N . ARG A 1 91 ? -12.177 -0.571 9.662 1.00 88.25 91 ARG A N 1
ATOM 708 C CA . ARG A 1 91 ? -13.522 0.014 9.493 1.00 88.25 91 ARG A CA 1
ATOM 709 C C . ARG A 1 91 ? -14.344 -0.025 10.783 1.00 88.25 91 ARG A C 1
ATOM 711 O O . ARG A 1 91 ? -15.177 0.855 10.975 1.00 88.25 91 ARG A O 1
ATOM 718 N N . ALA A 1 92 ? -14.099 -0.996 11.663 1.00 89.50 92 ALA A N 1
ATOM 719 C CA . ALA A 1 92 ? -14.690 -1.049 12.999 1.00 89.50 92 ALA A CA 1
ATOM 720 C C . ALA A 1 92 ? -14.042 -0.057 13.989 1.00 89.50 92 ALA A C 1
ATOM 722 O O . ALA A 1 92 ? -14.497 0.063 15.124 1.00 89.50 92 ALA A O 1
ATOM 723 N N . GLY A 1 93 ? -13.003 0.672 13.562 1.00 85.06 93 GLY A N 1
ATOM 724 C CA . GLY A 1 93 ? -12.289 1.641 14.390 1.00 85.06 93 GLY A CA 1
ATOM 725 C C . GLY A 1 93 ? -11.237 1.016 15.306 1.00 85.06 93 GLY A C 1
ATOM 726 O O . GLY A 1 93 ? -10.807 1.673 16.254 1.00 85.06 93 GLY A O 1
ATOM 727 N N . ASP A 1 94 ? -10.808 -0.224 15.046 1.00 89.62 94 ASP A N 1
ATOM 728 C CA . ASP A 1 94 ? -9.764 -0.861 15.844 1.00 89.62 94 ASP A CA 1
ATOM 729 C C . ASP A 1 94 ? -8.440 -0.087 15.734 1.00 89.62 94 ASP A C 1
ATOM 731 O O . ASP A 1 94 ? -7.840 0.061 14.661 1.00 89.62 94 ASP A O 1
ATOM 735 N N . ALA A 1 95 ? -7.971 0.422 16.873 1.00 87.00 95 ALA A N 1
ATOM 736 C CA . ALA A 1 95 ? -6.794 1.279 16.930 1.00 87.00 95 ALA A CA 1
ATOM 737 C C . ALA A 1 95 ? -5.510 0.535 16.526 1.00 87.00 95 ALA A C 1
ATOM 739 O O . ALA A 1 95 ? -4.609 1.137 15.932 1.00 87.00 95 ALA A O 1
ATOM 740 N N . ALA A 1 96 ? -5.417 -0.768 16.813 1.00 89.19 96 ALA A N 1
ATOM 741 C CA . ALA A 1 96 ? -4.251 -1.568 16.457 1.00 89.19 96 ALA A CA 1
ATOM 742 C C . ALA A 1 96 ? -4.185 -1.808 14.941 1.00 89.19 96 ALA A C 1
ATOM 744 O O . ALA A 1 96 ? -3.114 -1.652 14.344 1.00 89.19 96 ALA A O 1
ATOM 745 N N . ALA A 1 97 ? -5.320 -2.098 14.304 1.00 90.88 97 ALA A N 1
ATOM 746 C CA . ALA A 1 97 ? -5.456 -2.236 12.861 1.00 90.88 97 ALA A CA 1
ATOM 747 C C . ALA A 1 97 ? -5.114 -0.927 12.142 1.00 90.88 97 ALA A C 1
ATOM 749 O O . ALA A 1 97 ? -4.281 -0.928 11.234 1.00 90.88 97 ALA A O 1
ATOM 750 N N . LEU A 1 98 ? -5.670 0.204 12.589 1.00 88.19 98 LEU A N 1
ATOM 751 C CA . LEU A 1 98 ? -5.374 1.522 12.017 1.00 88.19 98 LEU A CA 1
ATOM 752 C C . LEU A 1 98 ? -3.888 1.895 12.167 1.00 88.19 98 LEU A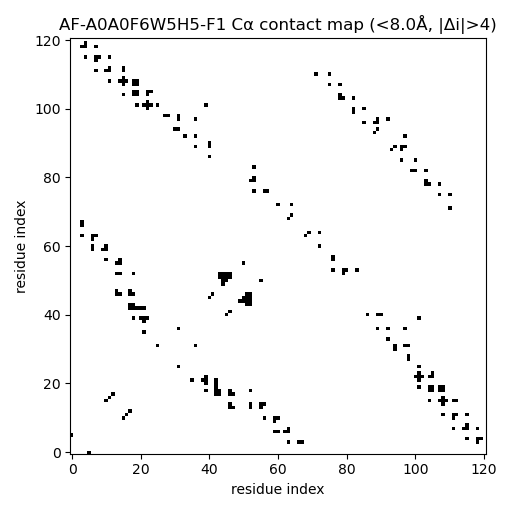 C 1
ATOM 754 O O . LEU A 1 98 ? -3.262 2.364 11.213 1.00 88.19 98 LEU A O 1
ATOM 758 N N . SER A 1 99 ? -3.288 1.627 13.332 1.00 88.12 99 SER A N 1
ATOM 759 C CA . SER A 1 99 ? -1.853 1.841 13.563 1.00 88.12 99 SER A CA 1
ATOM 760 C C . SER A 1 99 ? -0.981 0.949 12.668 1.00 88.12 99 SER A C 1
ATOM 762 O O . SER A 1 99 ? 0.016 1.410 12.104 1.00 88.12 99 SER A O 1
ATOM 764 N N . ALA A 1 100 ? -1.361 -0.320 12.491 1.00 91.00 100 ALA A N 1
ATOM 765 C CA . ALA A 1 100 ? -0.664 -1.246 11.605 1.00 91.00 100 ALA A CA 1
ATOM 766 C C . ALA A 1 100 ? -0.735 -0.797 10.140 1.00 91.00 100 ALA A C 1
ATOM 768 O O . ALA A 1 100 ? 0.302 -0.753 9.478 1.00 91.00 100 ALA A O 1
ATOM 769 N N . ILE A 1 101 ? -1.913 -0.377 9.668 1.00 90.94 101 ILE A N 1
ATOM 770 C CA . ILE A 1 101 ? -2.097 0.168 8.317 1.00 90.94 101 ILE A CA 1
ATOM 771 C C . ILE A 1 101 ? -1.215 1.401 8.112 1.00 90.94 101 ILE A C 1
ATOM 773 O O . ILE A 1 101 ? -0.494 1.473 7.121 1.00 90.94 101 ILE A O 1
ATOM 777 N N . ALA A 1 102 ? -1.198 2.346 9.057 1.00 89.44 102 ALA A N 1
ATOM 778 C CA . ALA A 1 102 ? -0.366 3.544 8.952 1.00 89.44 102 ALA A CA 1
ATOM 779 C C . ALA A 1 102 ? 1.143 3.225 8.925 1.00 89.44 102 ALA A C 1
ATOM 781 O O . ALA A 1 102 ? 1.928 3.908 8.260 1.00 89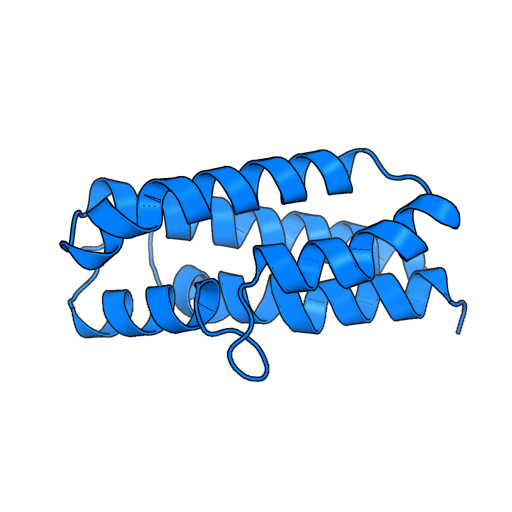.44 102 ALA A O 1
ATOM 782 N N . ARG A 1 103 ? 1.584 2.189 9.646 1.00 90.69 103 ARG A N 1
ATOM 783 C CA . ARG A 1 103 ? 2.978 1.719 9.609 1.00 90.69 103 ARG A CA 1
ATOM 784 C C . ARG A 1 103 ? 3.329 1.102 8.257 1.00 90.69 103 ARG A C 1
ATOM 786 O O . ARG A 1 103 ? 4.327 1.497 7.658 1.00 90.69 103 ARG A O 1
ATOM 793 N N . ASP A 1 104 ? 2.504 0.180 7.767 1.00 92.81 104 ASP A N 1
ATOM 794 C CA . ASP A 1 104 ? 2.723 -0.474 6.475 1.00 92.81 104 ASP A CA 1
ATOM 795 C C . ASP A 1 104 ? 2.667 0.538 5.322 1.00 92.81 104 ASP A C 1
ATOM 797 O O . ASP A 1 104 ? 3.506 0.496 4.424 1.00 92.81 104 ASP A O 1
ATOM 801 N N . ALA A 1 105 ? 1.761 1.514 5.397 1.00 91.19 105 ALA A N 1
ATOM 802 C CA . ALA A 1 105 ? 1.635 2.597 4.432 1.00 91.19 105 ALA A CA 1
ATOM 803 C C . ALA A 1 105 ? 2.908 3.447 4.292 1.00 91.19 105 ALA A C 1
ATOM 805 O O . ALA A 1 105 ? 3.355 3.721 3.175 1.00 91.19 105 ALA A O 1
ATOM 806 N N . ARG A 1 106 ? 3.519 3.841 5.418 1.00 90.88 106 ARG A N 1
ATOM 807 C CA . ARG A 1 106 ? 4.787 4.590 5.426 1.00 90.88 106 ARG A CA 1
ATOM 808 C C . ARG A 1 106 ? 5.924 3.770 4.822 1.00 90.88 106 ARG A C 1
ATOM 810 O O . ARG A 1 106 ? 6.628 4.266 3.946 1.00 90.88 106 ARG A O 1
ATOM 817 N N . ALA A 1 107 ? 6.041 2.503 5.222 1.00 92.75 107 ALA A N 1
ATOM 818 C CA . ALA A 1 107 ? 7.061 1.605 4.687 1.00 92.75 107 ALA A CA 1
ATOM 819 C C . ALA A 1 107 ? 6.922 1.419 3.164 1.00 92.75 107 ALA A C 1
ATOM 821 O O . ALA A 1 107 ? 7.916 1.470 2.444 1.00 92.75 107 ALA A O 1
ATOM 822 N N . ILE A 1 108 ? 5.692 1.275 2.654 1.00 93.69 108 ILE A N 1
ATOM 823 C CA . ILE A 1 108 ? 5.423 1.201 1.209 1.00 93.69 108 ILE A CA 1
ATOM 824 C C . ILE A 1 108 ? 5.917 2.463 0.490 1.00 93.69 108 ILE A C 1
ATOM 826 O O . ILE A 1 108 ? 6.593 2.354 -0.534 1.00 93.69 108 ILE A O 1
ATOM 830 N N . GLU A 1 109 ? 5.609 3.660 1.000 1.00 94.12 109 GLU A N 1
ATOM 831 C CA . GLU A 1 109 ? 6.060 4.907 0.370 1.00 94.12 109 GLU A CA 1
ATOM 832 C C . GLU A 1 109 ? 7.587 5.007 0.330 1.00 94.12 109 GLU A C 1
ATOM 834 O O . GLU A 1 109 ? 8.152 5.371 -0.705 1.00 94.12 109 GLU A O 1
ATOM 839 N N . GLU A 1 110 ? 8.262 4.677 1.431 1.00 93.81 110 GLU A N 1
ATOM 840 C CA . GLU A 1 110 ? 9.723 4.693 1.517 1.00 93.81 110 GLU A CA 1
ATOM 841 C C . GLU A 1 110 ? 10.356 3.755 0.486 1.00 93.81 110 GLU A C 1
ATOM 843 O O . GLU A 1 110 ? 11.234 4.174 -0.277 1.00 93.81 110 GLU A O 1
ATOM 848 N N . THR A 1 111 ? 9.851 2.523 0.387 1.00 95.31 111 THR A N 1
ATOM 849 C CA . THR A 1 111 ? 10.312 1.541 -0.597 1.00 95.31 111 THR A CA 1
ATOM 850 C C . THR A 1 111 ? 10.085 2.022 -2.031 1.00 95.31 111 THR A C 1
ATOM 852 O O . THR A 1 111 ? 11.018 2.027 -2.837 1.00 95.31 111 THR A O 1
ATOM 855 N N . LEU A 1 112 ? 8.877 2.490 -2.364 1.00 94.56 112 LEU A N 1
ATOM 856 C CA . LEU A 1 112 ? 8.565 2.976 -3.714 1.00 94.56 112 LEU A CA 1
ATOM 857 C C . LEU A 1 112 ? 9.378 4.225 -4.081 1.00 94.56 112 LE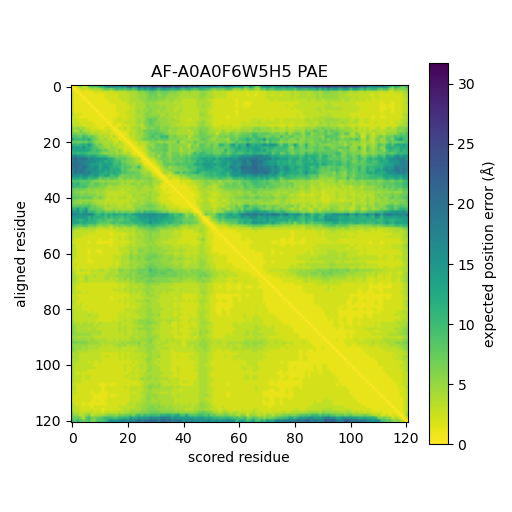U A C 1
ATOM 859 O O . LEU A 1 112 ? 9.768 4.402 -5.237 1.00 94.56 112 LEU A O 1
ATOM 863 N N . ARG A 1 113 ? 9.685 5.082 -3.102 1.00 94.25 113 ARG A N 1
ATOM 864 C CA . ARG A 1 113 ? 10.541 6.255 -3.296 1.00 94.25 113 ARG A CA 1
ATOM 865 C C . ARG A 1 113 ? 11.985 5.859 -3.594 1.00 94.25 113 ARG A C 1
ATOM 867 O O . ARG A 1 113 ? 12.595 6.487 -4.458 1.00 94.25 113 ARG A O 1
ATOM 874 N N . ALA A 1 114 ? 12.525 4.844 -2.918 1.00 94.88 114 ALA A N 1
ATOM 875 C CA . ALA A 1 114 ? 13.861 4.316 -3.203 1.00 94.88 114 ALA A CA 1
ATOM 876 C C . ALA A 1 114 ? 13.941 3.733 -4.625 1.00 94.88 114 ALA A C 1
ATOM 878 O O . ALA A 1 114 ? 14.784 4.157 -5.415 1.00 94.88 114 ALA A O 1
ATOM 879 N N . ILE A 1 115 ? 12.977 2.879 -4.990 1.00 94.00 115 ILE A N 1
ATOM 880 C CA . ILE A 1 115 ? 12.840 2.292 -6.336 1.00 94.00 115 ILE A CA 1
ATOM 881 C C . ILE A 1 115 ? 12.804 3.381 -7.415 1.00 94.00 115 ILE A C 1
ATOM 883 O O . ILE A 1 115 ? 13.492 3.267 -8.432 1.00 94.00 115 ILE A O 1
ATOM 887 N N . ALA A 1 116 ? 12.005 4.434 -7.206 1.00 93.44 116 ALA A N 1
ATOM 888 C CA . ALA A 1 116 ? 11.881 5.533 -8.156 1.00 93.44 116 ALA A CA 1
ATOM 889 C C . ALA A 1 116 ? 13.184 6.335 -8.293 1.00 93.44 116 ALA A C 1
ATOM 891 O O . ALA A 1 116 ? 13.575 6.644 -9.416 1.00 93.44 116 ALA A O 1
ATOM 892 N N . ARG A 1 117 ? 13.871 6.636 -7.179 1.00 93.62 117 ARG A N 1
ATOM 893 C CA . ARG A 1 117 ? 15.138 7.390 -7.167 1.00 93.62 117 ARG A CA 1
ATOM 894 C C . ARG A 1 117 ? 16.234 6.677 -7.949 1.00 93.62 117 ARG A C 1
ATOM 896 O O . ARG A 1 117 ? 16.802 7.273 -8.859 1.00 93.62 117 ARG A O 1
ATOM 903 N N . GLU A 1 118 ? 16.458 5.402 -7.657 1.00 92.38 118 GLU A N 1
ATOM 904 C CA . GLU A 1 118 ? 17.499 4.587 -8.301 1.00 92.38 118 GLU A CA 1
ATOM 905 C C . GLU A 1 118 ? 17.280 4.424 -9.809 1.00 92.38 118 GLU A C 1
ATOM 907 O O . GLU A 1 118 ? 18.230 4.263 -10.561 1.00 92.38 118 GLU A O 1
ATOM 912 N N . ARG A 1 119 ? 16.027 4.511 -10.270 1.00 86.69 119 ARG A N 1
ATOM 913 C CA . ARG A 1 119 ? 15.664 4.449 -11.697 1.00 86.69 119 ARG A CA 1
ATOM 914 C C . ARG A 1 119 ? 15.637 5.820 -12.377 1.00 86.69 119 ARG A C 1
ATOM 916 O O . ARG A 1 119 ? 15.371 5.909 -13.578 1.00 86.69 119 ARG A O 1
ATOM 923 N N . THR A 1 120 ? 15.837 6.895 -11.613 1.00 74.25 120 THR A N 1
ATOM 924 C CA . THR A 1 120 ? 15.949 8.271 -12.120 1.00 74.25 120 THR A CA 1
ATOM 925 C C . THR A 1 120 ? 17.386 8.795 -12.168 1.00 74.25 120 THR A C 1
ATOM 927 O O . THR A 1 120 ? 17.603 9.789 -12.871 1.00 74.25 120 THR A O 1
ATOM 930 N N . SER A 1 121 ? 18.309 8.148 -11.450 1.00 62.56 121 SER A N 1
ATOM 931 C CA . SER A 1 121 ? 19.766 8.307 -11.563 1.00 62.56 121 SER A CA 1
ATOM 932 C C . SER A 1 121 ? 20.288 7.727 -12.873 1.00 62.56 121 SER A C 1
ATOM 934 O O . SER A 1 121 ? 21.246 8.326 -13.400 1.00 62.56 121 SER A O 1
#

Mean predicted aligned error: 4.54 Å

Radius of gyration: 14.16 Å; Cα contacts (8 Å, |Δi|>4): 140; chains: 1; bounding box: 34×21×40 Å

Organism: NCBI:txid927083

Sequence (121 aa):
MSEARRLAATLLHDVGKYVARTARNLRDGQMIDGLFASMLLRDVYETYRGARASARFEELARPLAAIAPDARLDDVRTRLRAIDAREADARAGDAAALSAIARDARAIEETLRAIARERTS